Protein AF-A0AA38W2S3-F1 (afdb_monomer)

Mean predicted aligned error: 17.82 Å

pLDDT: mean 70.85, std 18.37, range [29.08, 95.75]

Secondary structure (DSSP, 8-state):
----S-TTS-S-SS--HHHHHHSSPPPPGGGGS---------HHHHHHHHHHHHHHHHHHHHHHHHHHHHHHHHHTTSPP----TT--------GGGS-SS---SSS-SSS----

Structure (mmCIF, N/CA/C/O backbone):
data_AF-A0AA38W2S3-F1
#
_entry.id   AF-A0AA38W2S3-F1
#
loop_
_atom_site.group_PDB
_atom_site.id
_atom_site.type_symbol
_atom_site.label_atom_id
_atom_site.label_alt_id
_atom_site.label_comp_id
_atom_site.label_asym_id
_atom_site.label_entity_id
_atom_site.label_seq_id
_atom_site.pdbx_PDB_ins_code
_atom_site.Cartn_x
_atom_site.Cartn_y
_atom_site.Cartn_z
_atom_site.occupancy
_atom_site.B_iso_or_equiv
_atom_site.auth_seq_id
_atom_site.auth_comp_id
_atom_site.auth_asym_id
_atom_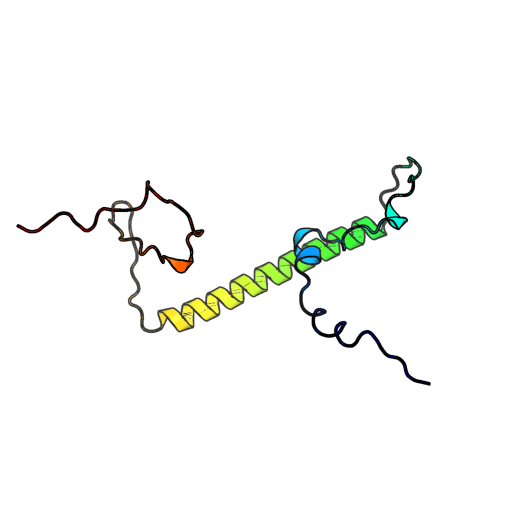site.auth_atom_id
_atom_site.pdbx_PDB_model_num
ATOM 1 N N . MET A 1 1 ? 47.524 13.436 -6.615 1.00 29.08 1 MET A N 1
ATOM 2 C CA . MET A 1 1 ? 47.130 14.161 -5.391 1.00 29.08 1 MET A CA 1
ATOM 3 C C . MET A 1 1 ? 45.629 14.400 -5.429 1.00 29.08 1 MET A C 1
ATOM 5 O O . MET A 1 1 ? 45.160 14.976 -6.395 1.00 29.08 1 MET A O 1
ATOM 9 N N . ALA A 1 2 ? 44.943 13.879 -4.408 1.00 29.27 2 ALA A N 1
ATOM 10 C CA . ALA A 1 2 ? 43.591 14.178 -3.922 1.00 29.27 2 ALA A CA 1
ATOM 11 C C . ALA A 1 2 ? 42.426 14.299 -4.928 1.00 29.27 2 ALA A C 1
ATOM 13 O O . ALA A 1 2 ? 42.159 15.352 -5.497 1.00 29.27 2 ALA A O 1
ATOM 14 N N . ALA A 1 3 ? 41.654 13.211 -4.995 1.00 41.56 3 ALA A N 1
ATOM 15 C CA . ALA A 1 3 ? 40.231 13.224 -5.301 1.00 41.56 3 ALA A CA 1
ATOM 16 C C . ALA A 1 3 ? 39.478 14.139 -4.320 1.00 41.56 3 ALA A C 1
ATOM 18 O O . ALA A 1 3 ? 39.545 13.931 -3.108 1.00 41.56 3 ALA A O 1
ATOM 19 N N . VAL A 1 4 ? 38.742 15.120 -4.840 1.00 40.47 4 VAL A N 1
ATOM 20 C CA . VAL A 1 4 ? 37.753 15.903 -4.089 1.00 40.47 4 VAL A CA 1
ATOM 21 C C . VAL A 1 4 ? 36.564 16.172 -5.014 1.00 40.47 4 VAL A C 1
ATOM 23 O O . VAL A 1 4 ? 36.755 16.440 -6.194 1.00 40.47 4 VAL A O 1
ATOM 26 N N . ALA A 1 5 ? 35.360 16.090 -4.440 1.00 38.31 5 ALA A N 1
ATOM 27 C CA . ALA A 1 5 ? 34.040 15.948 -5.064 1.00 38.31 5 ALA A CA 1
ATOM 28 C C . ALA A 1 5 ? 33.824 14.528 -5.630 1.00 38.31 5 ALA A C 1
ATOM 30 O O . ALA A 1 5 ? 34.419 14.128 -6.614 1.00 38.31 5 ALA A O 1
ATOM 31 N N . ASN A 1 6 ? 33.019 13.659 -5.026 1.00 39.09 6 ASN A N 1
ATOM 32 C CA . ASN A 1 6 ? 31.639 13.921 -4.654 1.00 39.09 6 ASN A CA 1
ATOM 33 C C . ASN A 1 6 ? 31.244 12.991 -3.492 1.00 39.09 6 ASN A C 1
ATOM 35 O O . ASN A 1 6 ? 31.008 11.797 -3.678 1.00 39.09 6 ASN A O 1
ATOM 39 N N . LYS A 1 7 ? 31.247 13.519 -2.263 1.00 41.25 7 LYS A N 1
ATOM 40 C CA . LYS A 1 7 ? 30.967 12.748 -1.039 1.00 41.25 7 LYS A CA 1
ATOM 41 C C . LYS A 1 7 ? 29.469 12.672 -0.710 1.00 41.25 7 LYS A C 1
ATOM 43 O O . LYS A 1 7 ? 29.120 12.187 0.358 1.00 41.25 7 LYS A O 1
ATOM 48 N N . GLU A 1 8 ? 28.602 13.096 -1.630 1.00 38.06 8 GLU A N 1
ATOM 49 C CA . GLU A 1 8 ? 27.141 13.047 -1.471 1.00 38.06 8 GLU A CA 1
ATOM 50 C C . GLU A 1 8 ? 26.468 11.974 -2.340 1.00 38.06 8 GLU A C 1
ATOM 52 O O . GLU A 1 8 ? 25.264 11.764 -2.255 1.00 38.06 8 GLU A O 1
ATOM 57 N N . PHE A 1 9 ? 27.234 11.193 -3.110 1.00 44.22 9 PHE A N 1
ATOM 58 C CA . PHE A 1 9 ? 26.694 10.096 -3.931 1.00 44.22 9 PHE A CA 1
ATOM 59 C C . PHE A 1 9 ? 26.410 8.799 -3.162 1.00 44.22 9 PHE A C 1
ATOM 61 O O . PHE A 1 9 ? 26.278 7.716 -3.734 1.00 44.22 9 PHE A O 1
ATOM 68 N N . ARG A 1 10 ? 26.333 8.877 -1.837 1.00 46.56 10 ARG A N 1
ATOM 69 C CA . ARG A 1 10 ? 26.045 7.734 -0.981 1.00 46.56 10 ARG A CA 1
ATOM 70 C C . ARG A 1 10 ? 24.936 8.127 -0.038 1.00 46.56 10 ARG A C 1
ATOM 72 O O . ARG A 1 10 ? 25.223 8.756 0.966 1.00 46.56 10 ARG A O 1
ATOM 79 N N . LEU A 1 11 ? 23.710 7.756 -0.408 1.00 39.16 11 LEU A N 1
ATOM 80 C CA . LEU A 1 11 ? 22.622 7.270 0.454 1.00 39.16 11 LEU A CA 1
ATOM 81 C C . LEU A 1 11 ? 21.298 7.293 -0.337 1.00 39.16 11 LEU A C 1
ATOM 83 O O . LEU A 1 11 ? 20.361 7.940 0.086 1.00 39.16 11 LEU A O 1
ATOM 87 N N . ASN A 1 12 ? 21.201 6.635 -1.499 1.00 44.72 12 ASN A N 1
ATOM 88 C CA . ASN A 1 12 ? 19.896 6.385 -2.143 1.00 44.72 12 ASN A CA 1
ATOM 89 C C . ASN A 1 12 ? 19.983 5.237 -3.159 1.00 44.72 12 ASN A C 1
ATOM 91 O O . ASN A 1 12 ? 19.743 5.399 -4.348 1.00 44.72 12 ASN A O 1
ATOM 95 N N . VAL A 1 13 ? 20.364 4.049 -2.685 1.00 51.69 13 VAL A N 1
ATOM 96 C CA . VAL A 1 13 ? 20.238 2.803 -3.473 1.00 51.69 13 VAL A CA 1
ATOM 97 C C . VAL A 1 13 ? 19.077 1.943 -2.966 1.00 51.69 13 VAL A C 1
ATOM 99 O O . VAL A 1 13 ? 18.762 0.920 -3.558 1.00 51.69 13 VAL A O 1
ATOM 102 N N . ILE A 1 14 ? 18.387 2.347 -1.894 1.00 50.81 14 ILE A N 1
ATOM 103 C CA . ILE A 1 14 ? 17.402 1.453 -1.277 1.00 50.81 14 ILE A CA 1
ATOM 104 C C . ILE A 1 14 ? 16.005 1.615 -1.894 1.00 50.81 14 ILE A C 1
ATOM 106 O O . ILE A 1 14 ? 15.382 0.595 -2.139 1.00 50.81 14 ILE A O 1
ATOM 110 N N . PHE A 1 15 ? 15.545 2.816 -2.273 1.00 53.12 15 PHE A N 1
ATOM 111 C CA . PHE A 1 15 ? 14.325 2.996 -3.085 1.00 53.12 15 PHE A CA 1
ATOM 112 C C . PHE A 1 15 ? 14.351 4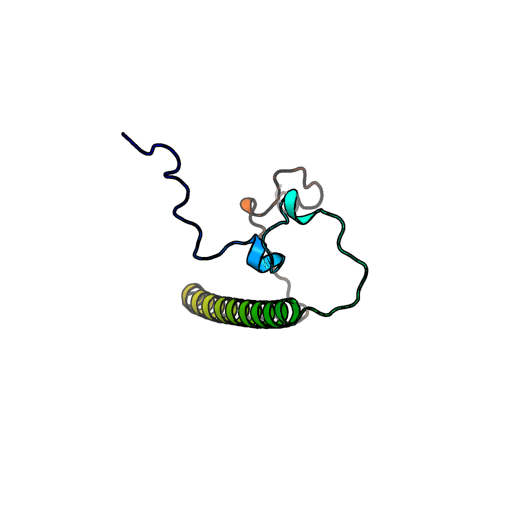.351 -3.808 1.00 53.12 15 PHE A C 1
ATOM 114 O O . PHE A 1 15 ? 14.204 5.388 -3.170 1.00 53.12 15 PHE A O 1
ATOM 121 N N . ASN A 1 16 ? 14.531 4.361 -5.132 1.00 63.19 16 ASN A N 1
ATOM 122 C CA . ASN A 1 16 ? 14.364 5.576 -5.938 1.00 63.19 16 ASN A CA 1
ATOM 123 C C . ASN A 1 16 ? 12.896 5.684 -6.383 1.00 63.19 16 ASN A C 1
ATOM 125 O O . ASN A 1 16 ? 12.401 4.823 -7.111 1.00 63.19 16 ASN A O 1
ATOM 129 N N . GLU A 1 17 ? 12.213 6.744 -5.954 1.00 64.25 17 GLU A N 1
ATOM 130 C CA . GLU A 1 17 ? 10.808 7.028 -6.270 1.00 64.25 17 GLU A CA 1
ATOM 131 C C . GLU A 1 17 ? 10.523 7.059 -7.778 1.00 64.25 17 GLU A C 1
ATOM 133 O O . GLU A 1 17 ? 9.504 6.540 -8.227 1.00 64.25 17 GLU A O 1
ATOM 138 N N . THR A 1 18 ? 11.456 7.577 -8.580 1.00 63.09 18 THR A N 1
ATOM 139 C CA . THR A 1 18 ? 11.276 7.704 -10.033 1.00 63.09 18 THR A CA 1
ATOM 140 C C . THR A 1 18 ? 11.316 6.348 -10.733 1.00 63.09 18 THR A C 1
ATOM 142 O O . THR A 1 18 ? 10.531 6.105 -11.645 1.00 63.09 18 THR A O 1
ATOM 145 N N . LEU A 1 19 ? 12.153 5.421 -10.258 1.00 68.69 19 LEU A N 1
ATOM 146 C CA . LEU A 1 19 ? 12.201 4.042 -10.753 1.00 68.69 19 LEU A CA 1
ATOM 147 C C . LEU A 1 19 ? 10.915 3.279 -10.427 1.00 68.69 19 LEU A C 1
ATOM 149 O O . LEU A 1 19 ? 10.476 2.464 -11.230 1.00 68.69 19 LEU A O 1
ATOM 153 N N . ILE A 1 20 ? 10.289 3.566 -9.285 1.00 71.56 20 ILE A N 1
ATOM 154 C CA . ILE A 1 20 ? 9.007 2.960 -8.908 1.00 71.56 20 ILE A CA 1
ATOM 155 C C . ILE A 1 20 ? 7.867 3.547 -9.743 1.00 71.56 20 ILE A C 1
ATOM 157 O O . ILE A 1 20 ? 6.992 2.812 -10.173 1.00 71.56 20 ILE A O 1
ATOM 161 N N . VAL A 1 21 ? 7.847 4.860 -9.976 1.00 71.12 21 VAL A N 1
ATOM 162 C CA . VAL A 1 21 ? 6.738 5.512 -10.693 1.00 71.12 21 VAL A CA 1
ATOM 163 C C . VAL A 1 21 ? 6.835 5.306 -12.207 1.00 71.12 21 VAL A C 1
ATOM 165 O O . VAL A 1 21 ? 5.819 5.099 -12.867 1.00 71.12 21 VAL A O 1
ATOM 168 N N . HIS A 1 22 ? 8.043 5.358 -12.766 1.00 69.12 22 HIS A N 1
ATOM 169 C CA . HIS A 1 22 ? 8.264 5.382 -14.213 1.00 69.12 22 HIS A CA 1
ATOM 170 C C . HIS A 1 22 ? 8.959 4.130 -14.756 1.00 69.12 22 HIS A C 1
ATOM 172 O O . HIS A 1 22 ? 9.037 3.964 -15.971 1.00 69.12 22 HIS A O 1
ATOM 178 N N . GLY A 1 23 ? 9.499 3.257 -13.900 1.00 67.31 23 GLY A N 1
ATOM 179 C CA . GLY A 1 23 ? 10.200 2.042 -14.331 1.00 67.31 23 GLY A CA 1
ATOM 180 C C . GLY A 1 23 ? 11.548 2.280 -15.030 1.00 67.31 23 GLY A C 1
ATOM 181 O O . GLY A 1 23 ? 12.249 1.328 -15.382 1.00 67.31 23 GLY A O 1
ATOM 182 N N . ARG A 1 24 ? 11.938 3.544 -15.231 1.00 66.75 24 ARG A N 1
ATOM 183 C CA . ARG A 1 24 ? 13.191 3.977 -15.856 1.00 66.75 24 ARG A CA 1
ATOM 184 C C . ARG A 1 24 ? 13.748 5.206 -15.157 1.00 66.75 24 ARG A C 1
ATOM 186 O O . ARG A 1 24 ? 13.004 6.028 -14.631 1.00 66.75 24 ARG A O 1
ATOM 193 N N . ASN A 1 25 ? 15.069 5.331 -15.207 1.00 71.44 25 ASN A N 1
ATOM 194 C CA . ASN A 1 25 ? 15.746 6.577 -14.876 1.00 71.44 25 ASN A CA 1
ATOM 195 C C . ASN A 1 25 ? 15.425 7.621 -15.971 1.00 71.44 25 ASN A C 1
ATOM 197 O O . ASN A 1 25 ? 15.342 7.230 -17.140 1.00 71.44 25 ASN A O 1
ATOM 201 N N . PRO A 1 26 ? 15.207 8.907 -15.636 1.00 65.19 26 PRO A N 1
ATOM 202 C CA . PRO A 1 26 ? 14.875 9.925 -16.631 1.00 65.19 26 PRO A CA 1
ATOM 203 C C . PRO A 1 26 ? 15.959 10.018 -17.712 1.00 65.19 26 PRO A C 1
ATOM 205 O O . PRO A 1 26 ? 17.150 9.914 -17.415 1.00 65.19 26 PRO A O 1
ATOM 208 N N . LEU A 1 27 ? 15.520 10.190 -18.962 1.00 67.44 27 LEU A N 1
ATOM 209 C CA . LEU A 1 27 ? 16.395 10.211 -20.134 1.00 67.44 27 LEU A CA 1
ATOM 210 C C . LEU A 1 27 ? 17.382 11.376 -20.051 1.00 67.44 27 LEU A C 1
ATOM 212 O O . LEU A 1 27 ? 17.002 12.511 -19.749 1.00 67.44 27 LEU A O 1
ATOM 216 N N . THR A 1 28 ? 18.649 11.088 -20.334 1.00 68.12 28 THR A N 1
ATOM 217 C CA . THR A 1 28 ? 19.691 12.110 -20.424 1.00 68.12 28 THR A CA 1
ATOM 218 C C . THR A 1 28 ? 19.676 12.747 -21.819 1.00 68.12 28 THR A C 1
ATOM 220 O O . THR A 1 28 ? 19.205 12.121 -22.767 1.00 68.12 28 THR A O 1
ATOM 223 N N . PRO A 1 29 ? 20.193 13.977 -22.011 1.00 58.56 29 PRO A N 1
ATOM 224 C CA . PRO A 1 29 ? 20.186 14.638 -23.323 1.00 58.56 29 PRO A CA 1
ATOM 225 C C . PRO A 1 29 ? 20.857 13.831 -24.449 1.00 58.56 29 PRO A C 1
ATOM 227 O O . PRO A 1 29 ? 20.536 14.026 -25.617 1.00 58.56 29 PRO A O 1
ATOM 230 N N . LEU A 1 30 ? 21.764 12.911 -24.103 1.00 62.50 30 LEU A N 1
ATOM 231 C CA . LEU A 1 30 ? 22.436 12.009 -25.040 1.00 62.50 30 LEU A CA 1
ATOM 232 C C . LEU A 1 30 ? 21.494 10.923 -25.601 1.00 62.50 30 LEU A C 1
ATOM 234 O O . LEU A 1 30 ? 21.654 10.500 -26.745 1.00 62.50 30 LEU A O 1
ATOM 238 N N . ASP A 1 31 ? 20.470 10.537 -24.834 1.00 65.88 31 ASP A N 1
ATOM 239 C CA . ASP A 1 31 ? 19.469 9.527 -25.206 1.00 65.88 31 ASP A CA 1
ATOM 240 C C . ASP A 1 31 ? 18.401 10.065 -26.183 1.00 65.88 31 ASP A C 1
ATOM 242 O O . ASP A 1 31 ? 17.554 9.310 -26.655 1.00 65.88 31 ASP A O 1
ATOM 246 N N . LEU A 1 32 ? 18.419 11.371 -26.492 1.00 67.00 32 LEU A N 1
ATOM 247 C CA . LEU A 1 32 ? 17.436 12.051 -27.351 1.00 67.00 32 LEU A CA 1
ATOM 248 C C . LEU A 1 32 ? 17.833 12.098 -28.840 1.00 67.00 32 LEU A C 1
ATOM 250 O O . LEU A 1 32 ? 17.170 12.765 -29.635 1.00 67.00 32 LEU A O 1
ATOM 254 N N . THR A 1 33 ? 18.914 11.425 -29.239 1.00 66.94 33 THR A N 1
ATOM 255 C CA . THR A 1 33 ? 19.323 11.353 -30.652 1.00 66.94 33 THR A CA 1
ATOM 256 C C . THR A 1 33 ? 18.329 10.520 -31.480 1.00 66.94 33 THR A C 1
ATOM 258 O O . THR A 1 33 ? 17.690 9.602 -30.969 1.00 66.94 33 THR A O 1
ATOM 261 N N . HIS A 1 34 ? 18.128 10.868 -32.760 1.00 60.03 34 HIS A N 1
ATOM 262 C CA . HIS A 1 34 ? 17.074 10.271 -33.594 1.00 60.03 34 HIS A CA 1
ATOM 263 C C . HIS A 1 34 ? 17.237 8.746 -33.756 1.00 60.03 34 HIS A C 1
ATOM 265 O O . HIS A 1 34 ? 18.160 8.269 -34.414 1.00 60.03 34 HIS A O 1
ATOM 271 N N . ILE A 1 35 ? 16.292 7.992 -33.187 1.00 60.38 35 ILE A N 1
ATOM 272 C CA . ILE A 1 35 ? 16.214 6.526 -33.252 1.00 60.38 35 ILE A CA 1
ATOM 273 C C . ILE A 1 35 ? 15.635 6.106 -34.621 1.00 60.38 35 ILE A C 1
ATOM 275 O O . ILE A 1 35 ? 14.592 6.637 -35.017 1.00 60.38 35 ILE A O 1
ATOM 279 N N . PRO A 1 36 ? 16.248 5.158 -35.359 1.00 57.28 36 PRO A N 1
ATOM 280 C CA . PRO A 1 36 ? 15.710 4.673 -36.629 1.00 57.28 36 PRO A CA 1
ATOM 281 C C . PRO A 1 36 ? 14.364 3.949 -36.446 1.00 57.28 36 PRO A C 1
ATOM 283 O O . PRO A 1 36 ? 14.167 3.174 -35.510 1.00 57.28 36 PRO A O 1
ATOM 286 N N . LEU A 1 37 ? 13.435 4.205 -37.372 1.00 57.16 37 LEU A N 1
ATOM 287 C CA . LEU A 1 37 ? 12.039 3.758 -37.353 1.00 57.16 37 LEU A CA 1
ATOM 288 C C . LEU A 1 37 ? 11.906 2.262 -37.697 1.00 57.16 37 LEU A C 1
ATOM 290 O O . LEU A 1 37 ? 11.385 1.899 -38.748 1.00 57.16 37 LEU A O 1
ATOM 294 N N . VAL A 1 38 ? 12.372 1.376 -36.818 1.00 59.59 38 VAL A N 1
ATOM 295 C CA . VAL A 1 38 ? 12.102 -0.062 -36.924 1.00 59.59 38 VAL A CA 1
ATOM 296 C C . VAL A 1 38 ? 11.363 -0.521 -35.674 1.00 59.59 38 VAL A C 1
ATOM 298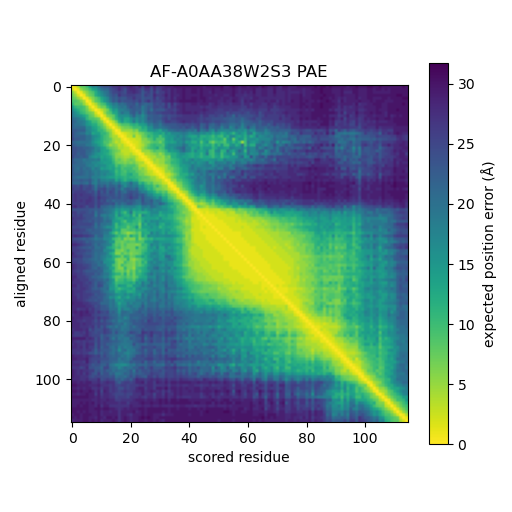 O O . VAL A 1 38 ? 11.831 -0.328 -34.554 1.00 59.59 38 VAL A O 1
ATOM 301 N N . LYS A 1 39 ? 10.183 -1.130 -35.858 1.00 59.41 39 LYS A N 1
ATOM 302 C CA . LYS A 1 39 ? 9.416 -1.796 -34.792 1.00 59.41 39 LYS A CA 1
ATOM 303 C C . LYS A 1 39 ? 10.148 -3.070 -34.350 1.00 59.41 39 LYS A C 1
ATOM 305 O O . LYS A 1 39 ? 9.7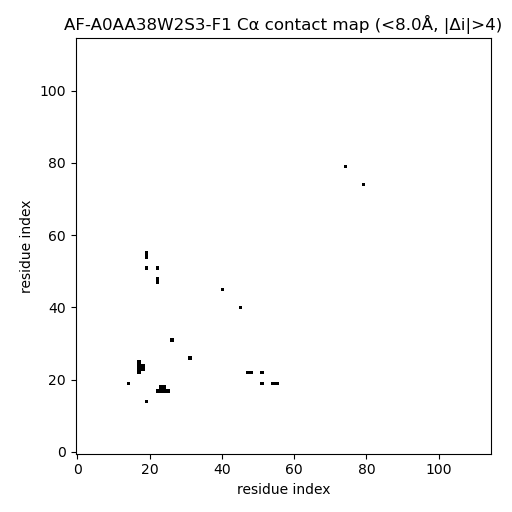14 -4.181 -34.633 1.00 59.41 39 LYS A O 1
ATOM 310 N N . HIS A 1 40 ? 11.259 -2.911 -33.648 1.00 62.09 40 HIS A N 1
ATOM 311 C CA . HIS A 1 40 ? 11.835 -3.978 -32.846 1.00 62.09 40 HIS A CA 1
ATOM 312 C C . HIS A 1 40 ? 11.327 -3.806 -31.418 1.00 62.09 40 HIS A C 1
ATOM 314 O O . HIS A 1 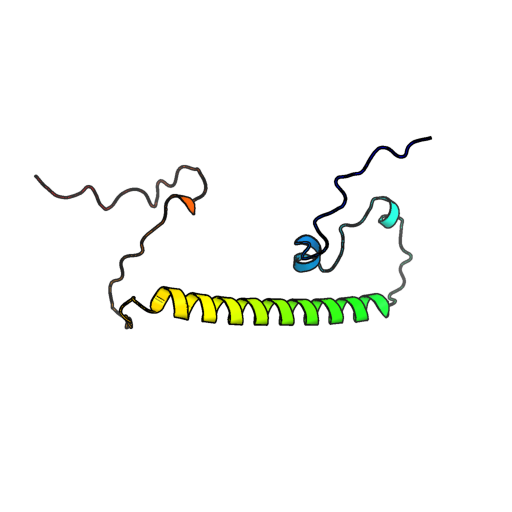40 ? 11.666 -2.838 -30.738 1.00 62.09 40 HIS A O 1
ATOM 320 N N . VAL A 1 41 ? 10.490 -4.737 -30.954 1.00 62.44 41 VAL A N 1
ATOM 321 C CA . VAL A 1 41 ? 10.272 -4.891 -29.513 1.00 62.44 41 VAL A CA 1
ATOM 322 C C . VAL A 1 41 ? 11.599 -5.391 -28.958 1.00 62.44 41 VAL A C 1
ATOM 324 O O . VAL A 1 41 ? 11.995 -6.526 -29.212 1.00 62.44 41 VAL A O 1
ATOM 327 N N . SER A 1 42 ? 12.340 -4.505 -28.294 1.00 77.81 42 SER A N 1
ATOM 328 C CA . SER A 1 42 ? 13.603 -4.880 -27.668 1.00 77.81 42 SER A CA 1
ATOM 329 C C . SER A 1 42 ? 13.317 -5.916 -26.582 1.00 77.81 42 SER A C 1
ATOM 331 O O . SER A 1 42 ? 12.525 -5.659 -25.676 1.00 77.81 42 SER A O 1
ATOM 333 N N . VAL A 1 43 ? 13.968 -7.079 -26.661 1.00 81.25 43 VAL A N 1
ATOM 334 C CA . VAL A 1 43 ? 13.891 -8.138 -25.636 1.00 81.25 43 VAL A CA 1
ATOM 335 C C . VAL A 1 43 ? 14.236 -7.573 -24.254 1.00 81.25 43 VAL A C 1
ATOM 337 O O . VAL A 1 43 ? 13.635 -7.943 -23.249 1.00 81.25 43 VAL A O 1
ATOM 340 N N . GLU A 1 44 ? 15.149 -6.604 -24.209 1.00 81.19 44 GLU A N 1
ATOM 341 C CA . GLU A 1 44 ? 15.524 -5.902 -22.986 1.00 81.19 44 GLU A CA 1
ATOM 342 C C . GLU A 1 44 ? 14.391 -5.027 -22.434 1.00 81.19 44 GLU A C 1
ATOM 344 O O . GLU A 1 44 ? 14.184 -4.984 -21.224 1.00 81.19 44 GLU A O 1
ATOM 349 N N . ALA A 1 45 ? 13.597 -4.395 -23.304 1.00 80.31 45 ALA A N 1
ATOM 350 C CA . ALA A 1 45 ? 12.430 -3.623 -22.882 1.00 80.31 45 ALA A CA 1
ATOM 351 C C . ALA A 1 45 ? 11.320 -4.520 -22.306 1.00 80.31 45 ALA A C 1
ATOM 353 O O . ALA A 1 45 ? 10.687 -4.141 -21.320 1.00 80.31 45 ALA A O 1
ATOM 354 N N . GLU A 1 46 ? 11.110 -5.712 -22.872 1.00 86.19 46 GLU A N 1
ATOM 355 C CA . GLU A 1 46 ? 10.143 -6.679 -22.336 1.00 86.19 46 GLU A CA 1
ATOM 356 C C . GLU A 1 46 ? 10.600 -7.220 -20.974 1.00 86.19 46 GLU A C 1
ATOM 358 O O . GLU A 1 46 ? 9.844 -7.168 -20.004 1.00 86.19 46 GLU A O 1
ATOM 363 N N . ASN A 1 47 ? 11.867 -7.634 -20.856 1.00 89.25 47 ASN A N 1
ATOM 364 C CA . ASN A 1 47 ? 12.447 -8.078 -19.584 1.00 89.25 47 ASN A CA 1
ATOM 365 C C . ASN A 1 47 ? 12.361 -6.985 -18.510 1.00 89.25 47 ASN A C 1
ATOM 367 O O . ASN A 1 47 ? 12.014 -7.261 -17.360 1.00 89.25 47 ASN A O 1
ATOM 371 N N . GLN A 1 48 ? 12.622 -5.732 -18.891 1.00 86.31 48 GLN A N 1
ATOM 372 C CA . GLN A 1 48 ? 12.482 -4.588 -18.000 1.00 86.31 48 GLN A CA 1
ATOM 373 C C . GLN A 1 48 ? 11.024 -4.391 -17.560 1.00 86.31 48 GLN A C 1
ATOM 375 O O . GLN A 1 48 ? 10.774 -4.176 -16.375 1.00 86.31 48 GLN A O 1
ATOM 380 N N . SER A 1 49 ? 10.054 -4.511 -18.472 1.00 87.00 49 SER A N 1
ATOM 381 C CA . SER A 1 49 ? 8.626 -4.412 -18.139 1.00 87.00 49 SER A CA 1
ATOM 382 C C . SER A 1 49 ? 8.200 -5.475 -17.126 1.00 87.00 49 SER A C 1
ATOM 384 O O . SER A 1 49 ? 7.541 -5.153 -16.135 1.00 87.00 49 SER A O 1
ATOM 386 N N . GLN A 1 50 ? 8.611 -6.729 -17.331 1.00 92.00 50 GLN A N 1
ATOM 387 C CA . GLN A 1 50 ? 8.310 -7.821 -16.402 1.00 92.00 50 GLN A CA 1
ATOM 388 C C . GLN A 1 50 ? 8.958 -7.586 -15.034 1.00 92.00 50 GLN A C 1
ATOM 390 O O . GLN A 1 50 ? 8.291 -7.695 -14.007 1.00 92.00 50 GLN A O 1
ATOM 395 N N . HIS A 1 51 ? 10.215 -7.134 -15.010 1.00 90.44 51 HIS A N 1
ATOM 396 C CA . HIS A 1 51 ? 10.899 -6.790 -13.766 1.00 90.44 51 HIS A CA 1
ATOM 397 C C . HIS A 1 51 ? 10.179 -5.684 -12.974 1.00 90.44 51 HIS A C 1
ATOM 399 O O . HIS A 1 51 ? 10.040 -5.779 -11.754 1.00 90.44 51 HIS A O 1
ATOM 405 N N . ILE A 1 52 ? 9.681 -4.650 -13.658 1.00 90.00 52 ILE A N 1
ATOM 406 C CA . ILE A 1 52 ? 8.911 -3.566 -13.034 1.00 90.00 52 ILE A CA 1
ATOM 407 C C . ILE A 1 52 ? 7.599 -4.099 -12.444 1.00 90.00 52 ILE A C 1
ATOM 409 O O . ILE A 1 52 ? 7.246 -3.742 -11.318 1.00 90.00 52 ILE A O 1
ATOM 413 N N . LYS A 1 53 ? 6.887 -4.980 -13.158 1.00 93.94 53 LYS A N 1
ATOM 414 C CA . LYS A 1 53 ? 5.656 -5.609 -12.646 1.00 93.94 53 LYS A CA 1
ATOM 415 C C . LYS A 1 53 ? 5.926 -6.404 -11.369 1.00 93.94 53 LYS A C 1
ATOM 417 O O . LYS A 1 53 ? 5.219 -6.215 -10.378 1.00 93.94 53 LYS A O 1
ATOM 422 N N . ASP A 1 54 ? 6.983 -7.211 -11.362 1.00 95.06 54 ASP A N 1
ATOM 423 C CA . ASP A 1 54 ? 7.392 -7.982 -10.186 1.00 95.06 54 ASP A CA 1
ATOM 424 C C . ASP A 1 54 ? 7.763 -7.075 -9.009 1.00 95.06 54 ASP A C 1
ATOM 426 O O . ASP A 1 54 ? 7.416 -7.355 -7.858 1.00 95.06 54 ASP A O 1
ATOM 430 N N . LEU A 1 55 ? 8.450 -5.963 -9.283 1.00 94.69 55 LEU A N 1
ATOM 431 C CA . LEU A 1 55 ? 8.803 -4.974 -8.269 1.00 94.69 55 LEU A CA 1
ATOM 432 C C . LEU A 1 55 ? 7.552 -4.337 -7.654 1.00 94.69 55 LEU A C 1
ATOM 434 O O . LEU A 1 55 ? 7.436 -4.282 -6.430 1.00 94.69 55 LEU A O 1
ATOM 438 N N . HIS A 1 56 ? 6.597 -3.900 -8.477 1.00 93.69 56 HIS A N 1
ATOM 439 C CA . HIS A 1 56 ? 5.336 -3.340 -7.992 1.00 93.69 56 HIS A CA 1
ATOM 440 C C . HIS A 1 56 ? 4.558 -4.330 -7.136 1.00 93.69 56 HIS A C 1
ATOM 442 O O . HIS A 1 56 ? 4.021 -3.940 -6.096 1.00 93.69 56 HIS A O 1
ATOM 448 N N . GLN A 1 57 ? 4.518 -5.600 -7.542 1.00 94.94 57 GLN A N 1
ATOM 449 C CA . GLN A 1 57 ? 3.843 -6.634 -6.771 1.00 94.94 57 GLN A CA 1
ATOM 450 C C . GLN A 1 57 ? 4.496 -6.801 -5.393 1.00 94.94 57 GLN A C 1
ATOM 452 O O . GLN A 1 57 ? 3.810 -6.719 -4.375 1.00 94.94 57 GLN A O 1
ATOM 457 N N . LYS A 1 58 ? 5.831 -6.900 -5.337 1.00 95.12 58 LYS A N 1
ATOM 458 C CA . LYS A 1 58 ? 6.582 -6.986 -4.072 1.00 95.12 58 LYS A CA 1
ATOM 459 C C . LYS A 1 58 ? 6.348 -5.776 -3.167 1.00 95.12 58 LYS A C 1
ATOM 461 O O . LYS A 1 58 ? 6.127 -5.938 -1.967 1.00 95.12 58 LYS A O 1
ATOM 466 N N . VAL A 1 59 ? 6.367 -4.566 -3.728 1.00 93.81 59 VAL A N 1
ATOM 467 C CA . VAL A 1 59 ? 6.105 -3.327 -2.977 1.00 93.81 59 VAL A CA 1
ATOM 468 C C . VAL A 1 59 ? 4.683 -3.329 -2.419 1.00 93.81 59 VAL A C 1
ATOM 470 O O . VAL A 1 59 ? 4.480 -3.012 -1.245 1.00 93.81 59 VAL A O 1
ATOM 473 N N . ARG A 1 60 ? 3.695 -3.731 -3.224 1.00 94.19 60 ARG A N 1
ATOM 474 C CA . ARG A 1 60 ? 2.297 -3.829 -2.796 1.00 94.19 60 ARG A CA 1
ATOM 475 C C . ARG A 1 60 ? 2.137 -4.801 -1.629 1.00 94.19 60 ARG A C 1
ATOM 477 O O . ARG A 1 60 ? 1.523 -4.439 -0.625 1.00 94.19 60 ARG A O 1
ATOM 484 N N . ASP A 1 61 ? 2.732 -5.985 -1.727 1.00 95.75 61 ASP A N 1
ATOM 485 C CA . ASP A 1 61 ? 2.668 -7.006 -0.678 1.00 95.75 61 ASP A CA 1
ATOM 486 C C . ASP A 1 61 ? 3.334 -6.521 0.620 1.00 95.75 61 ASP A C 1
ATOM 488 O O . ASP A 1 61 ? 2.801 -6.711 1.718 1.00 95.75 61 ASP A O 1
ATOM 492 N N . GLN A 1 62 ? 4.462 -5.811 0.510 1.00 95.06 62 GLN A N 1
ATOM 493 C CA . GLN A 1 62 ? 5.140 -5.209 1.656 1.00 95.06 62 GLN A CA 1
ATOM 494 C C . GLN A 1 62 ? 4.289 -4.125 2.334 1.00 95.06 62 GLN A C 1
ATOM 496 O O . GLN A 1 62 ? 4.217 -4.098 3.566 1.00 95.06 62 GLN A O 1
ATOM 501 N N . ILE A 1 63 ? 3.612 -3.267 1.562 1.00 93.56 63 ILE A N 1
ATOM 502 C CA . ILE A 1 63 ? 2.694 -2.247 2.095 1.00 93.56 63 ILE A CA 1
ATOM 503 C C . ILE A 1 63 ? 1.535 -2.913 2.838 1.00 93.56 63 ILE A C 1
ATOM 505 O O . ILE A 1 63 ? 1.234 -2.524 3.965 1.00 93.56 63 ILE A O 1
ATOM 509 N N . ILE A 1 64 ? 0.908 -3.937 2.249 1.00 95.00 64 ILE A N 1
ATOM 510 C CA . ILE A 1 64 ? -0.198 -4.670 2.884 1.00 95.00 64 ILE A CA 1
ATOM 511 C C . ILE A 1 64 ? 0.264 -5.284 4.210 1.00 95.00 64 ILE A C 1
ATOM 513 O O . ILE A 1 64 ? -0.379 -5.084 5.243 1.00 95.00 64 ILE A O 1
ATOM 517 N N . LYS A 1 65 ? 1.416 -5.967 4.212 1.00 95.62 65 LYS A N 1
ATOM 518 C CA . LYS A 1 65 ? 1.996 -6.575 5.417 1.00 95.62 65 LYS A CA 1
ATOM 519 C C . LYS A 1 65 ? 2.296 -5.536 6.499 1.00 95.62 65 LYS A C 1
ATOM 521 O O . LYS A 1 65 ? 1.974 -5.751 7.669 1.00 95.62 65 LYS A O 1
ATOM 526 N N . HIS A 1 66 ? 2.903 -4.411 6.125 1.00 91.88 66 HIS A N 1
ATOM 527 C CA . HIS A 1 66 ? 3.230 -3.343 7.064 1.00 91.88 66 HIS A CA 1
ATOM 528 C C . HIS A 1 66 ? 1.966 -2.691 7.635 1.00 91.88 66 HIS A C 1
ATOM 530 O O . HIS A 1 66 ? 1.874 -2.495 8.845 1.00 91.88 66 HIS A O 1
ATOM 536 N N . ASN A 1 67 ? 0.966 -2.422 6.794 1.00 92.00 67 ASN A N 1
ATOM 537 C CA . ASN A 1 67 ? -0.307 -1.848 7.219 1.00 92.00 67 ASN A CA 1
ATOM 538 C C . ASN A 1 67 ? -1.049 -2.772 8.188 1.00 92.00 67 ASN A C 1
ATOM 540 O O . ASN A 1 67 ? -1.540 -2.292 9.205 1.00 92.00 67 ASN A O 1
ATOM 544 N N . ALA A 1 68 ? -1.065 -4.086 7.942 1.00 92.25 68 ALA A N 1
ATOM 545 C CA . ALA A 1 68 ? -1.654 -5.059 8.863 1.00 92.25 68 ALA A CA 1
ATOM 546 C C . ALA A 1 68 ? -0.930 -5.080 10.225 1.00 92.25 68 ALA A C 1
ATOM 548 O O . ALA A 1 68 ? -1.564 -5.081 11.284 1.00 92.25 68 ALA A O 1
ATOM 549 N N . GLY A 1 69 ? 0.407 -5.038 10.214 1.00 92.12 69 GLY A N 1
ATOM 550 C CA . GLY A 1 69 ? 1.216 -4.943 11.433 1.00 92.12 69 GLY A CA 1
ATOM 551 C C . GLY A 1 69 ? 1.018 -3.624 12.188 1.00 92.12 69 GLY A C 1
ATOM 552 O O . GLY A 1 69 ? 0.945 -3.614 13.415 1.00 92.12 69 GLY A O 1
ATOM 553 N N . TYR A 1 70 ? 0.895 -2.509 11.472 1.00 90.12 70 TYR A N 1
ATOM 554 C CA . TYR A 1 70 ? 0.596 -1.205 12.057 1.00 90.12 70 TYR A CA 1
ATOM 555 C C . TYR A 1 70 ? -0.809 -1.186 12.668 1.00 90.12 70 TYR A C 1
ATOM 557 O O . TYR A 1 70 ? -0.975 -0.804 13.824 1.00 90.12 70 TYR A O 1
ATOM 565 N N . GLN A 1 71 ? -1.807 -1.684 11.933 1.00 87.69 71 GLN A N 1
ATOM 566 C CA . GLN A 1 71 ? -3.193 -1.768 12.380 1.00 87.69 71 GLN A CA 1
ATOM 567 C C . GLN A 1 71 ? -3.319 -2.588 13.666 1.00 87.69 71 GLN A C 1
ATOM 569 O O . GLN A 1 71 ? -3.974 -2.134 14.601 1.00 87.69 71 GLN A O 1
ATOM 574 N N . SER A 1 72 ? -2.669 -3.753 13.757 1.00 87.62 72 SER A N 1
ATOM 575 C CA . SER A 1 72 ? -2.730 -4.589 14.964 1.00 87.62 72 SER A CA 1
ATOM 576 C C . SER A 1 72 ? -2.110 -3.905 16.187 1.00 87.62 72 SER A C 1
ATOM 578 O O . SER A 1 72 ? -2.670 -3.971 17.280 1.00 87.62 72 SER A O 1
ATOM 580 N N . ARG A 1 73 ? -0.997 -3.182 16.009 1.00 88.25 73 ARG A N 1
ATOM 581 C CA . ARG A 1 73 ? -0.335 -2.425 17.084 1.00 88.25 73 ARG A CA 1
ATOM 582 C C . ARG A 1 73 ? -1.166 -1.229 17.536 1.00 88.25 73 ARG A C 1
ATOM 584 O O . ARG A 1 73 ? -1.405 -1.067 18.729 1.00 88.25 73 ARG A O 1
ATOM 591 N N . THR A 1 74 ? -1.630 -0.409 16.596 1.00 85.88 74 THR A N 1
ATOM 592 C CA . THR A 1 74 ? -2.391 0.812 16.892 1.00 85.88 74 THR A CA 1
ATOM 593 C C . THR A 1 74 ? -3.780 0.503 17.443 1.00 85.88 74 THR A C 1
ATOM 595 O O . THR A 1 74 ? -4.266 1.225 18.314 1.00 85.88 74 THR A O 1
ATOM 598 N N . ASN A 1 75 ? -4.414 -0.577 16.980 1.00 87.00 75 ASN A N 1
ATOM 599 C CA . ASN A 1 75 ? -5.754 -0.952 17.424 1.00 87.00 75 ASN A CA 1
ATOM 600 C C . ASN A 1 75 ? -5.770 -1.830 18.678 1.00 87.00 75 ASN A C 1
ATOM 602 O O . ASN A 1 75 ? -6.850 -2.056 19.210 1.00 87.00 75 ASN A O 1
ATOM 606 N N . LYS A 1 76 ? -4.617 -2.269 19.205 1.00 88.00 76 LYS A N 1
ATOM 607 C CA . LYS A 1 76 ? -4.537 -3.130 20.402 1.00 88.00 76 LYS A CA 1
ATOM 608 C C . LYS A 1 76 ? -5.341 -2.602 21.600 1.00 88.00 76 LYS A C 1
ATOM 610 O O . LYS A 1 76 ? -5.885 -3.387 22.367 1.00 88.00 76 LYS A O 1
ATOM 615 N N . HIS A 1 77 ? -5.415 -1.280 21.753 1.00 85.56 77 HIS A N 1
ATOM 616 C CA . HIS A 1 77 ? -6.125 -0.612 22.851 1.00 85.56 77 HIS A CA 1
ATOM 617 C C . HIS A 1 77 ? -7.370 0.160 22.391 1.00 85.56 77 HIS A C 1
ATOM 619 O O . HIS A 1 77 ? -8.003 0.847 23.190 1.00 85.56 77 HIS A O 1
ATOM 625 N N . ARG A 1 78 ? -7.718 0.088 21.100 1.00 84.19 78 ARG A N 1
ATOM 626 C CA . ARG A 1 78 ? -8.876 0.791 20.538 1.00 84.19 78 ARG A CA 1
ATOM 627 C C . ARG A 1 78 ? -10.078 -0.145 20.527 1.00 84.19 78 ARG A C 1
ATOM 629 O O . ARG A 1 78 ? -9.956 -1.309 20.162 1.00 84.19 78 ARG A O 1
ATOM 636 N N . LYS A 1 79 ? -11.253 0.370 20.895 1.00 83.44 79 LYS A N 1
ATOM 637 C CA . LYS A 1 79 ? -12.505 -0.382 20.751 1.00 83.44 79 LYS A CA 1
ATOM 638 C C . LY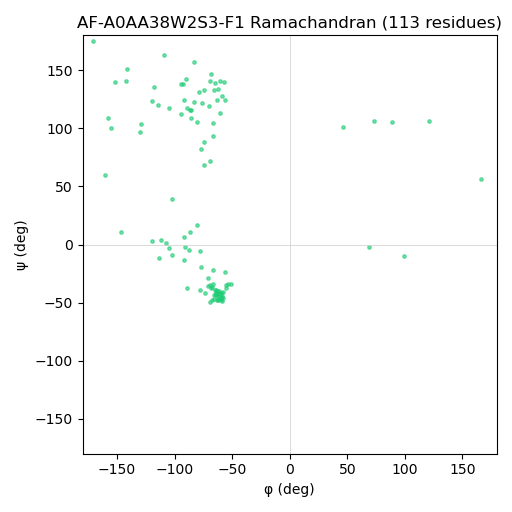S A 1 79 ? -12.796 -0.597 19.266 1.00 83.44 79 LYS A C 1
ATOM 640 O O . LYS A 1 79 ? -12.700 0.344 18.478 1.00 83.44 79 LYS A O 1
ATOM 645 N N . GLN A 1 80 ? -13.149 -1.824 18.895 1.00 81.56 80 GLN A N 1
ATOM 646 C CA . GLN A 1 80 ? -13.622 -2.124 17.549 1.00 81.56 80 GLN A CA 1
ATOM 647 C C . GLN A 1 80 ? -15.013 -1.505 17.376 1.00 81.56 80 GLN A C 1
ATOM 649 O O . GLN A 1 80 ? -15.932 -1.833 18.122 1.00 81.56 80 GLN A O 1
ATOM 654 N N . VAL A 1 81 ? -15.152 -0.595 16.414 1.00 82.19 81 VAL A N 1
ATOM 655 C CA . VAL A 1 81 ? -16.435 0.011 16.042 1.00 82.19 81 VAL A CA 1
ATOM 656 C C . VAL A 1 81 ? -16.745 -0.432 14.619 1.00 82.19 81 VAL A C 1
ATOM 658 O O . VAL A 1 81 ? -15.944 -0.204 13.714 1.00 82.19 81 VAL A O 1
ATOM 661 N N . VAL A 1 82 ? -17.871 -1.123 14.440 1.00 86.69 82 VAL A N 1
ATOM 662 C CA . VAL A 1 82 ? -18.372 -1.557 13.131 1.00 86.69 82 VAL A CA 1
ATOM 663 C C . VAL A 1 82 ? -19.534 -0.645 12.773 1.00 86.69 82 VAL A C 1
ATOM 665 O O . VAL A 1 82 ? -20.529 -0.624 13.492 1.00 86.69 82 VAL A O 1
ATOM 668 N N . TYR A 1 83 ? -19.383 0.108 11.690 1.00 86.69 83 TYR A N 1
ATOM 669 C CA . TYR A 1 83 ? -20.407 1.026 11.200 1.00 86.69 83 TYR A CA 1
ATOM 670 C C . TYR A 1 83 ? -21.326 0.317 10.205 1.00 86.69 83 TYR A C 1
ATOM 672 O O . TYR A 1 83 ? -20.866 -0.508 9.412 1.00 86.69 83 TYR A O 1
ATOM 680 N N . LYS A 1 84 ? -22.615 0.645 10.248 1.00 91.38 84 LYS A N 1
ATOM 681 C CA . LYS A 1 84 ? -23.635 0.208 9.293 1.00 91.38 84 LYS A CA 1
ATOM 682 C C . LYS A 1 84 ? -24.079 1.376 8.417 1.00 91.38 84 LYS A C 1
ATOM 684 O O . LYS A 1 84 ? -23.846 2.544 8.723 1.00 91.38 84 LYS A O 1
ATOM 689 N N . GLU A 1 85 ? -24.726 1.049 7.305 1.00 88.25 85 GLU A N 1
ATOM 690 C CA . GLU A 1 85 ? -25.374 2.049 6.459 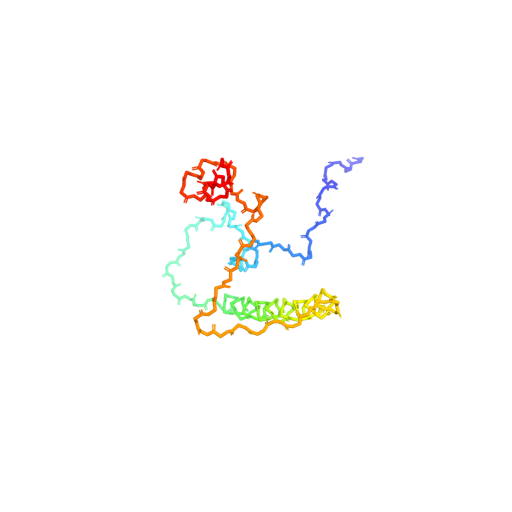1.00 88.25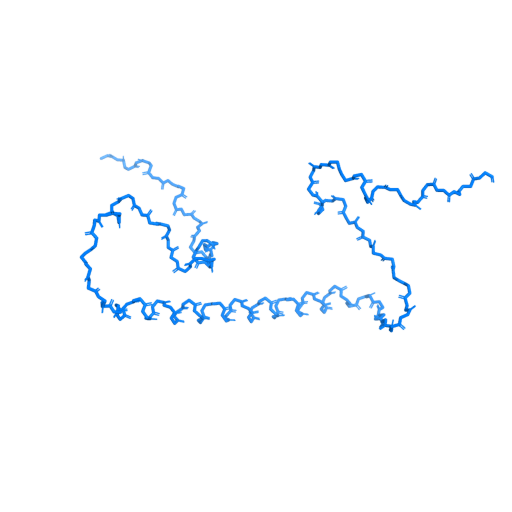 85 GLU A CA 1
ATOM 691 C C . GLU A 1 85 ? -26.423 2.820 7.279 1.00 88.25 85 GLU A C 1
ATOM 693 O O . GLU A 1 85 ? -27.262 2.215 7.944 1.00 88.25 85 GLU A O 1
ATOM 698 N N . GLY A 1 86 ? -26.346 4.154 7.259 1.00 91.12 86 GLY A N 1
ATOM 699 C CA . GLY A 1 86 ? -27.195 5.042 8.063 1.00 91.12 86 GLY A CA 1
ATOM 700 C C . GLY A 1 86 ? -26.548 5.579 9.347 1.00 91.12 86 GLY A C 1
ATOM 701 O O . GLY A 1 86 ? -27.086 6.515 9.936 1.00 91.12 86 GLY A O 1
ATOM 702 N N . ASP A 1 87 ? -25.383 5.065 9.754 1.00 90.94 87 ASP A N 1
ATOM 703 C CA . ASP A 1 87 ? -24.668 5.577 10.927 1.00 90.94 87 ASP A CA 1
ATOM 704 C C . ASP A 1 87 ? -23.989 6.928 10.638 1.00 90.94 87 ASP A C 1
ATOM 706 O O . ASP A 1 87 ? -23.267 7.099 9.651 1.00 90.94 87 ASP A O 1
ATOM 710 N N . LEU A 1 88 ? -24.169 7.894 11.543 1.00 84.00 88 LEU A N 1
ATOM 711 C CA . LEU A 1 88 ? -23.476 9.181 11.489 1.00 84.00 88 LEU A CA 1
ATOM 712 C C . LEU A 1 88 ? -22.079 9.059 12.106 1.00 84.00 88 LEU A C 1
ATOM 714 O O . LEU A 1 88 ? -21.927 8.707 13.277 1.00 84.00 88 LEU A O 1
ATOM 718 N N . VAL A 1 89 ? -21.050 9.401 11.329 1.00 83.62 89 VAL A N 1
ATOM 719 C CA . VAL A 1 89 ? -19.648 9.376 11.764 1.00 83.62 89 VAL A CA 1
ATOM 720 C C . VAL A 1 89 ? -19.027 10.766 11.727 1.00 83.62 89 VAL A C 1
ATOM 722 O O . VAL A 1 89 ? -19.162 11.509 10.756 1.00 83.62 89 VAL A O 1
ATOM 725 N N . TRP A 1 90 ? -18.292 11.109 12.783 1.00 79.75 90 TRP A N 1
ATOM 726 C CA . TRP A 1 90 ? -17.495 12.331 12.82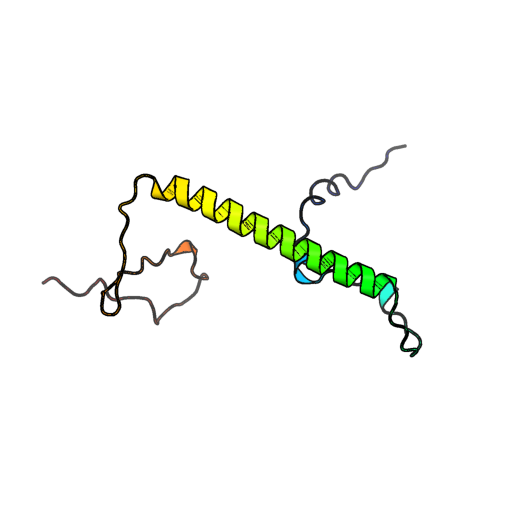6 1.00 79.75 90 TRP A CA 1
ATOM 727 C C . TRP A 1 90 ? -16.121 12.076 12.210 1.00 79.75 90 TRP A C 1
ATOM 729 O O . TRP A 1 90 ? -15.321 11.302 12.739 1.00 79.75 90 TRP A O 1
ATOM 739 N N . ILE A 1 91 ? -15.824 12.743 11.095 1.00 78.25 91 ILE A N 1
ATOM 740 C CA . ILE A 1 91 ? -14.503 12.683 10.466 1.00 78.25 91 ILE A CA 1
ATOM 741 C C . ILE A 1 91 ? -13.605 13.731 11.130 1.00 78.25 91 ILE A C 1
ATOM 743 O O . ILE A 1 91 ? -13.839 14.933 11.010 1.00 78.25 91 ILE A O 1
ATOM 747 N N . HIS A 1 92 ? -12.550 13.285 11.814 1.00 76.56 92 HIS A N 1
ATOM 748 C CA . HIS A 1 92 ? -11.546 14.194 12.361 1.00 76.56 92 HIS A CA 1
ATOM 749 C C . HIS A 1 92 ? -10.551 14.615 11.270 1.00 76.56 92 HIS A C 1
ATOM 751 O O . HIS A 1 92 ? -9.677 13.848 10.862 1.00 76.56 92 HIS A O 1
ATOM 757 N N . LEU A 1 93 ? -10.686 15.851 10.796 1.00 72.00 93 LEU A N 1
ATOM 758 C CA . LEU A 1 93 ? -9.832 16.435 9.767 1.00 72.00 93 LEU A CA 1
ATOM 759 C C . LEU A 1 93 ? -8.571 17.052 10.403 1.00 72.00 93 LEU A C 1
ATOM 761 O O . LEU A 1 93 ? -8.640 18.089 11.061 1.00 72.00 93 LEU A O 1
ATOM 765 N N . GLN A 1 94 ? -7.405 16.432 10.201 1.00 72.88 94 GLN A N 1
ATOM 766 C CA . GLN A 1 94 ? -6.124 16.950 10.704 1.00 72.88 94 GLN A CA 1
ATOM 767 C C . GLN A 1 94 ? -5.624 18.125 9.858 1.00 72.88 94 GLN A C 1
ATOM 769 O O . GLN A 1 94 ? -5.370 17.953 8.668 1.00 72.88 94 GLN A O 1
ATOM 774 N N . LYS A 1 95 ? -5.409 19.289 10.485 1.00 68.81 95 LYS A N 1
ATOM 775 C CA . LYS A 1 95 ? -4.963 20.533 9.823 1.00 68.81 95 LYS A CA 1
ATOM 776 C C . LYS A 1 95 ? -3.663 20.370 9.015 1.00 68.81 95 LYS A C 1
ATOM 778 O O . LYS A 1 95 ? -3.570 20.938 7.937 1.00 68.81 95 LYS A O 1
ATOM 783 N N . GLU A 1 96 ? -2.735 19.534 9.484 1.00 70.12 96 GLU A N 1
ATOM 784 C CA . GLU A 1 96 ? -1.426 19.269 8.852 1.00 70.12 96 GLU A CA 1
ATOM 785 C C . GLU A 1 96 ? -1.500 18.556 7.491 1.00 70.12 96 GLU A C 1
ATOM 787 O O . GLU A 1 96 ? -0.565 18.619 6.701 1.00 70.12 96 GLU A O 1
ATOM 792 N N . ARG A 1 97 ? -2.599 17.845 7.201 1.00 72.81 97 ARG A N 1
ATOM 793 C CA . ARG A 1 97 ? -2.775 17.121 5.927 1.00 72.81 97 ARG A CA 1
ATOM 794 C C . ARG A 1 97 ? -3.449 17.967 4.847 1.00 72.81 97 ARG A C 1
ATOM 796 O O . ARG A 1 97 ? -3.640 17.484 3.733 1.00 72.81 97 ARG A O 1
ATOM 803 N N . PHE A 1 98 ? -3.832 19.202 5.168 1.00 65.44 98 PHE A N 1
ATOM 804 C CA . PHE A 1 98 ? -4.410 20.126 4.201 1.00 65.44 98 PHE A CA 1
ATOM 805 C C . PHE A 1 98 ? -3.316 20.994 3.587 1.00 65.44 98 PHE A C 1
ATOM 807 O O . PHE A 1 98 ? -2.460 21.490 4.319 1.00 65.44 98 PHE A O 1
ATOM 814 N N . PRO A 1 99 ? -3.346 21.235 2.265 1.00 66.12 99 PRO A N 1
ATOM 815 C CA . PRO A 1 99 ? -2.415 22.171 1.661 1.00 66.12 99 PRO A CA 1
ATOM 816 C C . PRO A 1 99 ? -2.616 23.564 2.266 1.00 66.12 99 PRO A C 1
ATOM 818 O O . PRO A 1 99 ? -3.738 24.000 2.537 1.00 66.12 99 PRO A O 1
ATOM 821 N N . THR A 1 100 ? -1.516 24.271 2.489 1.00 62.38 100 THR A N 1
ATOM 822 C CA . THR A 1 100 ? -1.507 25.593 3.114 1.00 62.38 100 THR A CA 1
ATOM 823 C C . THR A 1 100 ? -2.197 26.608 2.188 1.00 62.38 100 THR A C 1
ATOM 825 O O . THR A 1 100 ? -1.588 27.145 1.271 1.00 62.38 100 THR A O 1
ATOM 828 N N . GLY A 1 101 ? -3.503 26.841 2.372 1.00 69.88 101 GLY A N 1
ATOM 829 C CA . GLY A 1 101 ? -4.314 27.686 1.486 1.00 69.88 101 GLY A CA 1
ATOM 830 C C . GLY A 1 101 ? -5.728 27.983 2.009 1.00 69.88 101 GLY A C 1
ATOM 831 O O . GLY A 1 101 ? -6.159 27.480 3.050 1.00 69.88 101 GLY A O 1
ATOM 832 N N . ARG A 1 102 ? -6.485 28.839 1.299 1.00 59.97 102 ARG A N 1
ATOM 833 C CA . ARG A 1 102 ? -7.851 29.244 1.696 1.00 59.97 102 ARG A CA 1
ATOM 834 C C . ARG A 1 102 ? -8.887 28.156 1.384 1.00 59.97 102 ARG A C 1
ATOM 836 O O . ARG A 1 102 ? -9.645 28.267 0.423 1.00 59.97 102 ARG A O 1
ATOM 843 N N . PHE A 1 103 ? -9.025 27.166 2.259 1.00 57.88 103 PHE A N 1
ATOM 844 C CA . PHE A 1 103 ? -10.225 26.325 2.287 1.00 57.88 103 PHE A CA 1
ATOM 845 C C . PHE A 1 103 ? -11.399 27.093 2.904 1.00 57.88 103 PHE A C 1
ATOM 847 O O . PHE A 1 103 ? -11.629 27.048 4.109 1.00 57.88 103 PHE A O 1
ATOM 854 N N . ARG A 1 104 ? -12.146 27.826 2.069 1.00 58.72 104 ARG A N 1
ATOM 855 C CA . ARG A 1 104 ? -13.401 28.492 2.473 1.00 58.72 104 ARG A CA 1
ATOM 856 C C . ARG A 1 104 ? -14.593 27.533 2.588 1.00 58.72 104 ARG A C 1
ATOM 858 O O . ARG A 1 104 ? -15.554 27.875 3.253 1.00 58.72 104 ARG A O 1
ATOM 865 N N . LYS A 1 105 ? -14.533 26.349 1.966 1.00 60.44 105 LYS A N 1
ATOM 866 C CA . LYS A 1 105 ? -15.660 25.395 1.911 1.00 60.44 105 LYS A CA 1
ATOM 867 C C . LYS A 1 105 ? -15.684 24.358 3.046 1.00 60.44 105 LYS A C 1
ATOM 869 O O . LYS A 1 105 ? -16.695 23.697 3.219 1.00 60.44 105 LYS A O 1
ATOM 874 N N . LEU A 1 106 ? -14.587 24.218 3.799 1.00 58.12 106 LEU A N 1
ATOM 875 C CA . LEU A 1 106 ? -14.454 23.270 4.924 1.00 58.12 106 LEU A CA 1
ATOM 876 C C . LEU A 1 106 ? -14.160 23.966 6.264 1.00 58.12 106 LEU A C 1
ATOM 878 O O . LEU A 1 106 ? -13.948 23.304 7.277 1.00 58.12 106 LEU A O 1
ATOM 882 N N . LYS A 1 107 ? -14.117 25.304 6.280 1.00 59.78 107 LYS A N 1
ATOM 883 C CA . LYS A 1 107 ? -14.025 26.079 7.517 1.00 59.78 107 LYS A CA 1
ATOM 884 C C . LYS A 1 107 ? -15.436 26.419 7.995 1.00 59.78 107 LYS A C 1
ATOM 886 O O . LYS A 1 107 ? -16.175 27.073 7.271 1.00 59.78 107 LYS A O 1
ATOM 891 N N . ALA A 1 108 ? -15.698 26.028 9.241 1.00 54.75 108 ALA A N 1
ATOM 892 C CA . ALA A 1 108 ? -16.840 26.339 10.102 1.00 54.75 108 ALA A CA 1
ATOM 893 C C . ALA A 1 108 ? -18.068 25.416 10.009 1.00 54.75 108 ALA A C 1
ATOM 895 O O . ALA A 1 108 ? -18.912 25.541 9.127 1.00 54.75 108 ALA A O 1
ATOM 896 N N . HIS A 1 109 ? -18.211 24.579 11.043 1.00 55.38 109 HIS A N 1
ATOM 897 C CA . HIS A 1 109 ? -19.526 24.223 11.582 1.00 55.38 109 HIS A CA 1
ATOM 898 C C . HIS A 1 109 ? -19.557 23.983 13.108 1.00 55.38 109 HIS A C 1
ATOM 900 O O . HIS A 1 109 ? -20.571 23.511 13.605 1.00 55.38 109 HIS A O 1
ATOM 906 N N . ALA A 1 110 ? -18.489 24.312 13.853 1.00 44.84 110 ALA A N 1
ATOM 907 C CA . ALA A 1 110 ? -18.417 24.077 15.304 1.00 44.84 110 ALA A CA 1
ATOM 908 C C . ALA A 1 110 ? -18.660 25.326 16.181 1.00 44.84 110 ALA A C 1
ATOM 910 O O . ALA A 1 110 ? -18.857 25.168 17.375 1.00 44.84 110 ALA A O 1
ATOM 911 N N . ASP A 1 111 ? -18.726 26.535 15.610 1.00 48.78 111 ASP A N 1
ATOM 912 C CA . ASP A 1 111 ? -18.927 27.784 16.376 1.00 48.78 111 ASP A CA 1
ATOM 913 C C . ASP A 1 111 ? -20.381 28.300 16.298 1.00 48.78 111 ASP A C 1
ATOM 915 O O . ASP A 1 111 ? -20.623 29.496 16.135 1.00 48.78 111 ASP A O 1
ATOM 919 N N . ARG A 1 112 ? -21.385 27.413 16.338 1.00 46.22 112 ARG A N 1
ATOM 920 C CA . ARG A 1 112 ? -22.797 27.826 16.472 1.00 46.22 112 ARG A CA 1
ATOM 921 C C . ARG A 1 112 ? -23.483 27.064 17.608 1.00 46.22 112 ARG A C 1
ATOM 923 O O . ARG A 1 112 ? -23.861 25.912 17.429 1.00 46.22 112 ARG A O 1
ATOM 930 N N . GLY A 1 113 ? -23.656 27.775 18.723 1.00 39.38 113 GLY A N 1
ATOM 931 C CA . GLY A 1 113 ? -24.226 27.354 20.009 1.00 39.38 113 GLY A CA 1
ATOM 932 C C . GLY A 1 113 ? -23.152 27.577 21.076 1.00 39.38 113 GLY A C 1
ATOM 933 O O . GLY A 1 113 ? -22.135 26.906 21.025 1.00 39.38 113 GLY A O 1
ATOM 934 N N . GLU A 1 114 ? -23.220 28.568 21.964 1.00 34.56 114 GLU A N 1
ATOM 935 C CA . GLU A 1 114 ? -24.321 28.890 22.881 1.00 34.56 114 GLU A CA 1
ATOM 936 C C . GLU A 1 114 ? -24.355 30.401 23.220 1.00 34.56 114 GLU A C 1
ATOM 938 O O . GLU A 1 114 ? -23.313 31.024 23.432 1.00 34.56 114 GLU A O 1
ATOM 943 N N . HIS A 1 115 ? -25.569 30.961 23.272 1.00 35.34 115 HIS A N 1
ATOM 944 C CA . HIS A 1 115 ? -25.987 32.124 24.062 1.00 35.34 115 HIS A CA 1
ATOM 945 C C . HIS A 1 115 ? -27.206 31.680 24.868 1.00 35.34 115 HIS A C 1
ATOM 947 O O . HIS A 1 115 ? -28.008 30.906 24.289 1.00 35.34 115 HIS A O 1
#

Foldseek 3Di:
DDDDDDPPPPDPPPDDPCCLVPVDDDDDPVNPPDDDPDPDPPPVVVVSVVVSVVVNVVVVVVVVVVVVVVCCVVCVPPDDDDDDPPDDDDDDDDPVPDPPDDPPPPPDDPPDDDD

Sequence (115 aa):
MAAVANKEFRLNVIFNETLIVHGRNPLTPLDLTHIPLVKHVSVEAENQSQHIKDLHQKVRDQIIKHNAGYQSRTNKHRKQVVYKEGDLVWIHLQKERFPTGRFRKLKAHADRGEH

Organism: NCBI:txid347529

Radius of gyration: 25.26 Å; Cα contacts (8 Å, |Δi|>4): 16; chains: 1; bounding box: 74×40×61 Å

Solvent-accessible surface area (backbone atoms only — not comparable to full-atom values): 8137 Å² total; per-residue (Å²): 135,81,94,76,86,73,92,75,84,74,87,75,86,84,75,55,69,56,44,73,76,65,66,44,78,83,82,53,84,80,72,69,60,90,74,78,98,63,98,66,83,49,70,66,58,53,53,49,52,53,52,44,52,54,48,52,51,54,52,51,52,51,50,53,53,49,50,53,56,48,49,54,62,70,42,69,86,51,83,88,80,86,84,57,96,88,66,89,77,88,80,87,80,61,73,88,81,50,76,94,66,90,63,73,88,81,60,84,86,79,90,76,82,88,132